Protein AF-E1Y991-F1 (afdb_monomer_lite)

Organism: NCBI:txid201089

Structure (mmCIF, N/CA/C/O backbone):
data_AF-E1Y991-F1
#
_entry.id   AF-E1Y991-F1
#
loop_
_atom_site.group_PDB
_atom_site.id
_atom_site.type_symbol
_atom_site.label_atom_id
_atom_site.label_alt_id
_atom_site.label_comp_id
_atom_site.label_asym_id
_atom_site.label_entity_id
_atom_site.label_seq_id
_atom_site.pdbx_PDB_ins_code
_atom_site.Cartn_x
_atom_site.Cartn_y
_atom_site.Cartn_z
_atom_site.occupancy
_atom_site.B_iso_or_equiv
_atom_site.auth_seq_id
_atom_site.auth_comp_id
_atom_site.auth_asym_id
_atom_site.auth_atom_id
_atom_site.pdbx_PDB_model_num
ATOM 1 N N . MET A 1 1 ? 12.652 8.963 7.895 1.00 61.38 1 MET A N 1
ATOM 2 C CA . MET A 1 1 ? 12.697 8.951 6.417 1.00 61.38 1 MET A CA 1
ATOM 3 C C . MET A 1 1 ? 11.367 8.429 5.904 1.00 61.38 1 MET A C 1
ATOM 5 O O . MET A 1 1 ? 10.919 7.383 6.370 1.00 61.38 1 MET A O 1
ATOM 9 N N . GLY A 1 2 ? 10.701 9.204 5.050 1.00 69.31 2 GLY A N 1
ATOM 10 C CA . GLY A 1 2 ? 9.512 8.757 4.326 1.00 69.31 2 GLY A CA 1
ATOM 11 C C . GLY A 1 2 ? 9.909 8.216 2.962 1.00 69.31 2 GLY A C 1
ATOM 12 O O . GLY A 1 2 ? 10.987 8.538 2.474 1.00 69.31 2 GLY A O 1
ATOM 13 N N . TYR A 1 3 ? 9.050 7.400 2.372 1.00 81.25 3 TYR A N 1
ATOM 14 C CA . TYR A 1 3 ? 9.176 7.007 0.976 1.00 81.25 3 TYR A CA 1
ATOM 15 C C . TYR A 1 3 ? 7.833 7.183 0.292 1.00 81.25 3 TYR A C 1
ATOM 17 O O . TYR A 1 3 ? 6.783 7.186 0.935 1.00 81.25 3 TYR A O 1
ATOM 25 N N . THR A 1 4 ? 7.872 7.355 -1.020 1.00 87.62 4 THR A N 1
ATOM 26 C CA . THR A 1 4 ? 6.675 7.325 -1.849 1.00 87.62 4 THR A CA 1
ATOM 27 C C . THR A 1 4 ? 6.515 5.915 -2.384 1.00 87.62 4 THR A C 1
ATOM 29 O O . THR A 1 4 ? 7.486 5.335 -2.859 1.00 87.62 4 THR A O 1
ATOM 32 N N . PHE A 1 5 ? 5.313 5.358 -2.335 1.00 89.38 5 PHE A N 1
ATOM 33 C CA . PHE A 1 5 ? 5.021 4.148 -3.089 1.00 89.38 5 PHE A CA 1
ATOM 34 C C . PHE A 1 5 ? 3.774 4.329 -3.946 1.00 89.38 5 PHE A C 1
ATOM 36 O O . PHE A 1 5 ? 2.902 5.144 -3.625 1.00 89.38 5 PHE A O 1
ATOM 43 N N . LYS A 1 6 ? 3.723 3.596 -5.058 1.00 94.31 6 LYS A N 1
ATOM 44 C CA . LYS A 1 6 ? 2.619 3.640 -6.020 1.00 94.31 6 LYS A CA 1
ATOM 45 C C . LYS A 1 6 ? 2.139 2.234 -6.353 1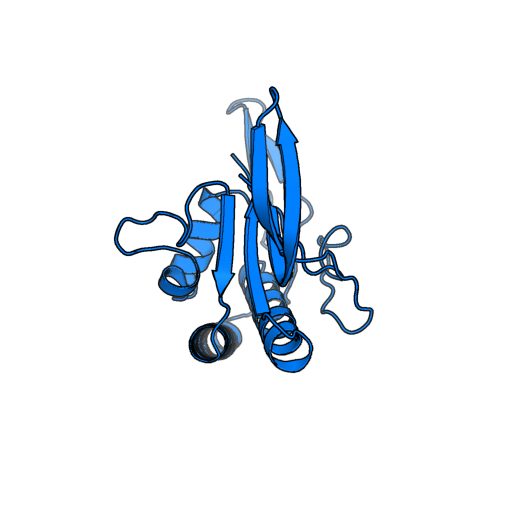.00 94.31 6 LYS A C 1
ATOM 47 O O . LYS A 1 6 ? 2.947 1.311 -6.351 1.00 94.31 6 LYS A O 1
ATOM 52 N N . ILE A 1 7 ? 0.858 2.077 -6.677 1.00 96.25 7 ILE A N 1
ATOM 53 C CA . ILE A 1 7 ? 0.280 0.803 -7.139 1.00 96.25 7 ILE A CA 1
ATOM 54 C C . ILE A 1 7 ? -0.403 1.023 -8.488 1.00 96.25 7 ILE A C 1
ATOM 56 O O . ILE A 1 7 ? -1.285 1.867 -8.604 1.00 96.25 7 ILE A O 1
ATOM 60 N N . GLY A 1 8 ? -0.013 0.301 -9.534 1.00 97.31 8 GLY A N 1
ATOM 61 C CA . GLY A 1 8 ? -0.579 0.544 -10.862 1.00 97.31 8 GLY A CA 1
ATOM 62 C C . GLY A 1 8 ? 0.205 -0.097 -11.994 1.00 97.31 8 GLY A C 1
ATOM 63 O O . GLY A 1 8 ? 0.850 -1.125 -11.804 1.00 97.31 8 GLY A O 1
ATOM 64 N N . ASN A 1 9 ? 0.121 0.507 -13.180 1.00 97.88 9 ASN A N 1
ATOM 65 C CA . ASN A 1 9 ? 0.757 -0.012 -14.384 1.00 97.88 9 ASN A CA 1
ATOM 66 C C . ASN A 1 9 ? 2.227 0.405 -14.422 1.00 97.88 9 ASN A C 1
ATOM 68 O O . ASN A 1 9 ? 2.519 1.598 -14.505 1.00 97.88 9 ASN A O 1
ATOM 72 N N . ALA A 1 10 ? 3.138 -0.563 -14.357 1.00 96.69 10 ALA A N 1
ATOM 73 C CA . ALA A 1 10 ? 4.558 -0.317 -14.541 1.00 96.69 10 ALA A CA 1
ATOM 74 C C . ALA A 1 10 ? 4.902 -0.193 -16.027 1.00 96.69 10 ALA A C 1
ATOM 76 O O . ALA A 1 10 ? 4.588 -1.076 -16.825 1.00 96.69 10 ALA A O 1
ATOM 77 N N . VAL A 1 11 ? 5.614 0.874 -16.381 1.00 95.94 11 VAL A N 1
ATOM 78 C CA . VAL A 1 11 ? 6.095 1.135 -17.740 1.00 95.94 11 VAL A CA 1
ATOM 79 C C . VAL A 1 11 ? 7.610 1.354 -17.747 1.00 95.94 11 VAL A C 1
ATOM 81 O O . VAL A 1 11 ? 8.155 1.912 -16.789 1.00 95.94 11 VAL A O 1
ATOM 84 N N . PRO A 1 12 ? 8.317 0.934 -18.810 1.00 93.75 12 PRO A N 1
ATOM 85 C CA . PRO A 1 12 ? 9.735 1.224 -18.964 1.00 93.75 12 PRO A CA 1
ATOM 86 C C . PRO A 1 12 ? 9.969 2.729 -19.167 1.00 93.75 12 PRO A C 1
ATOM 88 O O . PRO A 1 12 ? 9.307 3.380 -19.978 1.00 93.75 12 PRO A O 1
ATOM 91 N N . LYS A 1 13 ? 10.954 3.275 -18.458 1.00 92.44 13 LYS A N 1
ATOM 92 C CA . LYS A 1 13 ? 11.447 4.648 -18.561 1.00 92.44 13 LYS A CA 1
ATOM 93 C C . LYS A 1 13 ? 12.955 4.624 -18.770 1.00 92.44 13 LYS A C 1
ATOM 95 O O . LYS A 1 13 ? 13.684 3.946 -18.044 1.00 92.44 13 LYS A O 1
ATOM 100 N N . ILE A 1 14 ? 13.402 5.346 -19.790 1.00 91.44 14 ILE A N 1
ATOM 101 C CA . ILE A 1 14 ? 14.818 5.527 -20.098 1.00 91.44 14 ILE A CA 1
ATOM 102 C C . ILE A 1 14 ? 15.266 6.831 -19.455 1.00 91.44 14 ILE A C 1
ATOM 104 O O . ILE A 1 14 ? 14.599 7.856 -19.588 1.00 91.44 14 ILE A O 1
ATOM 108 N N . TYR A 1 15 ? 16.398 6.766 -18.776 1.00 88.88 15 TYR A N 1
ATOM 109 C CA . TYR A 1 15 ? 17.043 7.890 -18.128 1.00 88.88 15 TYR A CA 1
ATOM 110 C C . TYR A 1 15 ? 18.465 8.040 -18.642 1.00 88.88 15 TYR A C 1
ATOM 112 O O . TYR A 1 15 ? 19.125 7.044 -18.947 1.00 88.88 15 TYR A O 1
ATOM 120 N N . GLU A 1 16 ? 18.935 9.280 -18.673 1.00 92.56 16 GLU A N 1
ATOM 121 C CA . GLU A 1 16 ? 20.304 9.638 -19.019 1.00 92.56 16 GLU A CA 1
ATOM 122 C C . GLU A 1 16 ? 20.915 10.421 -17.853 1.00 92.56 16 GLU A C 1
ATOM 124 O O . GLU A 1 16 ? 20.362 11.430 -17.415 1.00 92.56 16 GLU A O 1
ATOM 129 N N . GLU A 1 17 ? 22.040 9.946 -17.319 1.00 90.31 17 GLU A N 1
ATOM 130 C CA . GLU A 1 17 ? 22.786 10.618 -16.251 1.00 90.31 17 GLU A CA 1
ATOM 131 C C . GLU A 1 17 ? 24.285 10.356 -16.426 1.00 90.31 17 GLU A C 1
ATOM 133 O O . GLU A 1 17 ? 24.705 9.209 -16.561 1.00 90.31 17 GLU A O 1
ATOM 138 N N . ASN A 1 18 ? 25.106 11.411 -16.395 1.00 89.44 18 ASN A N 1
ATOM 139 C CA . ASN A 1 18 ? 26.571 11.327 -16.516 1.00 89.44 18 ASN A CA 1
ATOM 140 C C . ASN A 1 18 ? 27.056 10.521 -17.742 1.00 89.44 18 ASN A C 1
ATOM 142 O O . ASN A 1 18 ? 27.953 9.694 -17.609 1.00 89.44 18 ASN A O 1
ATOM 146 N N . ASP A 1 19 ? 26.442 10.728 -18.912 1.00 91.81 19 ASP A N 1
ATOM 147 C CA . ASP A 1 19 ? 26.697 9.978 -20.158 1.00 91.81 19 ASP A CA 1
ATOM 148 C C . ASP A 1 19 ? 26.351 8.473 -20.105 1.00 91.81 19 ASP A C 1
ATOM 150 O O . ASP A 1 19 ? 26.658 7.721 -21.033 1.00 91.81 19 ASP A O 1
ATOM 154 N N . TYR A 1 20 ? 25.662 8.019 -19.053 1.00 87.88 20 TYR A N 1
ATOM 155 C CA . TYR A 1 20 ? 25.104 6.672 -18.958 1.00 87.88 20 TYR A CA 1
ATOM 156 C C . TYR A 1 20 ? 23.604 6.684 -19.227 1.00 87.88 20 TYR A C 1
ATOM 158 O O . TYR A 1 20 ? 22.863 7.502 -18.683 1.00 87.88 20 TYR A O 1
ATOM 166 N N . MET A 1 21 ? 23.146 5.707 -20.009 1.00 91.31 21 MET A N 1
ATOM 167 C CA . MET A 1 21 ? 21.729 5.411 -20.178 1.00 91.31 21 MET A CA 1
ATOM 168 C C . MET A 1 21 ? 21.335 4.255 -19.257 1.00 91.31 21 MET A C 1
ATOM 170 O O . MET A 1 21 ? 21.987 3.208 -19.255 1.00 91.31 21 MET A O 1
ATOM 174 N N . PHE A 1 22 ? 20.244 4.409 -18.511 1.00 88.44 22 PHE A N 1
ATOM 175 C CA . PHE A 1 22 ? 19.679 3.335 -17.698 1.00 88.44 22 PHE A CA 1
ATOM 176 C C . PHE A 1 22 ? 18.172 3.202 -17.897 1.00 88.44 22 PHE A C 1
ATOM 178 O O . PHE A 1 22 ? 17.440 4.179 -18.037 1.00 88.44 22 PHE A O 1
ATOM 185 N N . LEU A 1 23 ? 17.713 1.953 -17.899 1.00 88.62 23 LEU A N 1
ATOM 186 C CA . LEU A 1 23 ? 16.305 1.593 -17.975 1.00 88.62 23 LEU A CA 1
ATOM 187 C C . LEU A 1 23 ? 15.772 1.330 -16.564 1.00 88.62 23 LEU A C 1
ATOM 189 O O . LEU A 1 23 ? 16.373 0.566 -15.805 1.00 88.62 23 LEU A O 1
ATOM 193 N N . ARG A 1 24 ? 14.628 1.922 -16.222 1.00 89.00 24 ARG A N 1
ATOM 194 C CA . ARG A 1 24 ? 13.873 1.623 -14.996 1.00 89.00 24 ARG A CA 1
ATOM 195 C C . ARG A 1 24 ? 12.415 1.364 -15.328 1.00 89.00 24 ARG A C 1
ATOM 197 O O . ARG A 1 24 ? 11.927 1.801 -16.362 1.00 89.00 24 ARG A O 1
ATOM 204 N N . PHE A 1 25 ? 11.727 0.655 -14.446 1.00 90.75 25 PHE A N 1
ATOM 205 C CA . PHE A 1 25 ? 10.273 0.564 -14.485 1.00 90.75 25 PHE A CA 1
ATOM 206 C C . PHE A 1 25 ? 9.694 1.506 -13.445 1.00 90.75 25 PHE A C 1
ATOM 208 O O . PHE A 1 25 ? 10.168 1.518 -12.307 1.00 90.75 25 PHE A O 1
ATOM 215 N N . GLU A 1 26 ? 8.659 2.238 -13.834 1.00 93.56 26 GLU A N 1
ATOM 216 C CA . GLU A 1 26 ? 7.921 3.135 -12.950 1.00 93.56 26 GLU A CA 1
ATOM 217 C C . GLU A 1 26 ? 6.433 2.898 -13.084 1.00 93.56 26 GLU A C 1
ATOM 219 O O . GLU A 1 26 ? 5.935 2.660 -14.184 1.00 93.56 26 GLU A O 1
ATOM 224 N N . VAL A 1 27 ? 5.722 3.001 -11.968 1.00 96.00 27 VAL A N 1
ATOM 225 C CA . VAL A 1 27 ? 4.270 2.965 -11.958 1.00 96.00 27 VAL A CA 1
ATOM 226 C C . VAL A 1 27 ? 3.743 4.347 -12.328 1.00 96.00 27 VAL A C 1
ATOM 228 O O . VAL A 1 27 ? 4.112 5.371 -11.736 1.00 96.00 27 VAL A O 1
ATOM 231 N N . GLU A 1 28 ? 2.859 4.376 -13.319 1.00 95.81 28 GLU A N 1
ATOM 232 C CA . GLU A 1 28 ? 2.222 5.611 -13.759 1.00 95.81 28 GLU A CA 1
ATOM 233 C C . GLU A 1 28 ? 1.310 6.176 -12.655 1.00 95.81 28 GLU A C 1
ATOM 235 O O . GLU A 1 28 ? 0.585 5.420 -11.995 1.00 95.81 28 GLU A O 1
ATOM 240 N N . PRO A 1 29 ? 1.342 7.498 -12.410 1.00 94.62 29 PRO A N 1
ATOM 241 C CA . PRO A 1 29 ? 0.433 8.131 -11.470 1.00 94.62 29 PRO A CA 1
ATOM 242 C C . PRO A 1 29 ? -0.993 8.101 -12.029 1.00 94.62 29 PRO A C 1
ATOM 244 O O . PRO A 1 29 ? -1.233 8.486 -13.173 1.00 94.62 29 PRO A O 1
ATOM 247 N N . VAL A 1 30 ? -1.945 7.672 -11.207 1.00 95.94 30 VAL A N 1
ATOM 248 C CA . VAL A 1 30 ? -3.360 7.563 -11.574 1.00 95.94 30 VAL A CA 1
ATOM 249 C C . VAL A 1 30 ? -4.213 8.244 -10.514 1.00 95.94 30 VAL A C 1
ATOM 251 O O . VAL A 1 30 ? -3.967 8.113 -9.312 1.00 95.94 30 VAL A O 1
ATOM 254 N N . VAL A 1 31 ? -5.238 8.955 -10.978 1.00 94.56 31 VAL A N 1
ATOM 255 C CA . VAL A 1 31 ? -6.314 9.511 -10.157 1.00 94.56 31 VAL A CA 1
ATOM 256 C C . VAL A 1 31 ? -7.617 8.848 -10.587 1.00 94.56 31 VAL A C 1
ATOM 258 O O . VAL A 1 31 ? -7.865 8.701 -11.782 1.00 94.56 31 VAL A O 1
ATOM 261 N N . SER A 1 32 ? -8.443 8.439 -9.629 1.00 93.88 32 SER A N 1
ATOM 262 C CA . SER A 1 32 ? -9.762 7.868 -9.906 1.00 93.88 32 SER A CA 1
ATOM 263 C C . SER A 1 32 ? -10.805 8.466 -8.973 1.00 93.88 32 SER A C 1
ATOM 265 O O . SER A 1 32 ? -10.605 8.510 -7.762 1.00 93.88 32 SER A O 1
ATOM 267 N N . GLU A 1 33 ? -11.935 8.905 -9.526 1.00 93.06 33 GLU A N 1
ATOM 268 C CA . GLU A 1 33 ? -13.067 9.403 -8.735 1.00 93.06 33 GLU A CA 1
ATOM 269 C C . GLU A 1 33 ? -13.729 8.290 -7.910 1.00 93.06 33 GLU A C 1
ATOM 271 O O . GLU A 1 33 ? -14.243 8.558 -6.823 1.00 93.06 33 GLU A O 1
ATOM 276 N N . ASP A 1 34 ? -13.620 7.040 -8.364 1.00 93.56 34 ASP A N 1
ATOM 277 C CA . ASP A 1 34 ? -14.153 5.851 -7.691 1.00 93.56 34 ASP A CA 1
ATOM 278 C C . ASP A 1 34 ? -13.239 5.334 -6.566 1.00 93.56 34 ASP A C 1
ATOM 280 O O . ASP A 1 34 ? -13.645 4.465 -5.790 1.00 93.56 34 ASP A O 1
ATOM 284 N N . ALA A 1 35 ? -12.008 5.851 -6.462 1.00 93.38 35 ALA A N 1
ATOM 285 C CA . ALA A 1 35 ? -11.085 5.478 -5.395 1.00 93.38 35 ALA A CA 1
ATOM 286 C C . ALA A 1 35 ? -11.626 5.911 -4.021 1.00 93.38 35 ALA A C 1
ATOM 288 O O . ALA A 1 35 ? -12.300 6.943 -3.912 1.00 93.38 35 ALA A O 1
ATOM 289 N N . PRO A 1 36 ? -11.336 5.167 -2.942 1.00 91.06 36 PRO A N 1
ATOM 290 C CA . PRO A 1 36 ? -11.780 5.543 -1.609 1.00 91.06 36 PRO A CA 1
ATOM 291 C C . PRO A 1 36 ? -11.182 6.895 -1.200 1.00 91.06 36 PRO A C 1
ATOM 293 O O . PRO A 1 36 ? -10.025 7.196 -1.480 1.00 91.06 36 PRO A O 1
ATOM 296 N N . ALA A 1 37 ? -11.982 7.721 -0.533 1.00 89.56 37 ALA A N 1
ATOM 297 C CA . ALA A 1 37 ? -11.532 8.968 0.069 1.00 89.56 37 ALA A CA 1
ATOM 298 C C . ALA A 1 37 ? -11.847 8.933 1.556 1.00 89.56 37 ALA A C 1
ATOM 300 O O . ALA A 1 37 ? -12.933 8.506 1.952 1.00 89.56 37 ALA A O 1
ATOM 301 N N . PHE A 1 38 ? -10.899 9.394 2.359 1.00 90.62 38 PHE A N 1
ATOM 302 C CA . PHE A 1 38 ? -11.034 9.432 3.803 1.00 90.62 38 PHE A CA 1
ATOM 303 C C . PHE A 1 38 ? -10.815 10.850 4.299 1.00 90.62 38 PHE A C 1
ATOM 305 O O . PHE A 1 38 ? -10.172 11.663 3.635 1.00 90.62 38 PHE A O 1
ATOM 312 N N . LYS A 1 39 ? -11.360 11.139 5.475 1.00 89.31 39 LYS A N 1
ATOM 313 C CA . LYS A 1 39 ? -11.078 12.393 6.164 1.00 89.31 39 LYS A CA 1
ATOM 314 C C . LYS A 1 39 ? -9.619 12.416 6.632 1.00 89.31 39 LYS A C 1
ATOM 316 O O . LYS A 1 39 ? -9.126 11.371 7.061 1.00 89.31 39 LYS A O 1
ATOM 321 N N . GLY A 1 40 ? -8.960 13.568 6.508 1.00 83.62 40 GLY A N 1
ATOM 322 C CA . GLY A 1 40 ? -7.535 13.736 6.812 1.00 83.62 40 GLY A CA 1
ATOM 323 C C . GLY A 1 40 ? -6.608 13.135 5.747 1.00 83.62 40 GLY A C 1
ATOM 324 O O . GLY A 1 40 ? -5.433 12.872 5.999 1.00 83.62 40 GLY A O 1
ATOM 325 N N . ASP A 1 41 ? -7.140 12.858 4.551 1.00 83.12 41 ASP A N 1
ATOM 326 C CA . ASP A 1 41 ? -6.425 12.229 3.433 1.00 83.12 41 ASP A CA 1
ATOM 327 C C . ASP A 1 41 ? -6.653 12.931 2.086 1.00 83.12 41 ASP A C 1
ATOM 329 O O . ASP A 1 41 ? -6.584 12.337 1.001 1.00 83.12 41 ASP A O 1
ATOM 333 N N . GLU A 1 42 ? -6.947 14.224 2.129 1.00 69.81 42 GLU A N 1
ATOM 334 C CA . GLU A 1 42 ? -7.362 15.004 0.965 1.00 69.81 42 GLU A CA 1
ATOM 335 C C . GLU A 1 42 ? -6.258 15.071 -0.108 1.00 69.81 42 GLU A C 1
ATOM 337 O O . GLU A 1 42 ? -6.547 15.248 -1.291 1.00 69.81 42 GLU A O 1
ATOM 342 N N . ALA A 1 43 ? -4.994 14.867 0.279 1.00 64.88 43 ALA A N 1
ATOM 343 C CA . ALA A 1 43 ? -3.843 14.916 -0.619 1.00 64.88 43 ALA A CA 1
ATOM 344 C C . ALA A 1 43 ? -3.551 13.600 -1.366 1.00 64.88 43 ALA A C 1
ATOM 346 O O . ALA A 1 43 ? -2.898 13.644 -2.412 1.00 64.88 43 ALA A O 1
ATOM 347 N N . THR A 1 44 ? -3.967 12.434 -0.849 1.00 71.81 44 THR A N 1
ATOM 348 C CA . THR A 1 44 ? -3.582 11.134 -1.442 1.00 71.81 44 THR A CA 1
ATOM 349 C C . THR A 1 44 ? -4.709 10.123 -1.626 1.00 71.81 44 THR A C 1
ATOM 351 O O . THR A 1 44 ? -4.518 9.174 -2.391 1.00 71.81 44 THR A O 1
ATOM 354 N N . GLY A 1 45 ? -5.891 10.331 -1.036 1.00 72.88 45 GLY A N 1
ATOM 355 C CA . GLY A 1 45 ? -6.977 9.343 -1.046 1.00 72.88 45 GLY A CA 1
ATOM 356 C C . GLY A 1 45 ? -7.401 8.891 -2.449 1.00 72.88 45 GLY A C 1
ATOM 357 O O . GLY A 1 45 ? -7.431 7.696 -2.735 1.00 72.88 45 GLY A O 1
ATOM 358 N N . LYS A 1 46 ? -7.614 9.840 -3.371 1.00 89.94 46 LYS A N 1
ATOM 359 C CA . LYS A 1 46 ? -8.050 9.563 -4.757 1.00 89.94 46 LYS A CA 1
ATOM 360 C C . LYS A 1 46 ? -6.929 9.152 -5.717 1.00 89.94 46 LYS A C 1
ATOM 362 O O . LYS A 1 46 ? -7.176 8.974 -6.910 1.00 89.94 46 LYS A O 1
ATOM 367 N N . THR A 1 47 ? -5.698 9.036 -5.225 1.00 93.88 47 THR A N 1
ATOM 368 C CA . THR A 1 47 ? -4.518 8.744 -6.047 1.00 93.88 47 THR A CA 1
ATOM 369 C C . THR A 1 47 ? -3.959 7.371 -5.732 1.00 93.88 47 THR A C 1
ATOM 371 O O . THR A 1 47 ? -4.096 6.886 -4.608 1.00 93.88 47 THR A O 1
ATOM 374 N N . ASN A 1 48 ? -3.253 6.782 -6.692 1.00 95.75 48 ASN A N 1
ATOM 375 C CA . ASN A 1 48 ? -2.536 5.524 -6.504 1.00 95.75 48 ASN A CA 1
ATOM 376 C C . ASN A 1 48 ? -1.194 5.670 -5.774 1.00 95.75 48 ASN A C 1
ATOM 378 O O . ASN A 1 48 ? -0.367 4.763 -5.833 1.00 95.75 48 ASN A O 1
ATOM 382 N N . ILE A 1 49 ? -0.975 6.804 -5.105 1.00 93.94 49 ILE A N 1
ATOM 383 C CA . ILE A 1 49 ? 0.291 7.206 -4.500 1.00 93.94 49 ILE A CA 1
ATOM 384 C C . ILE A 1 49 ? 0.110 7.384 -2.996 1.00 93.94 49 ILE A C 1
ATOM 386 O O . ILE A 1 49 ? -0.835 8.026 -2.543 1.00 93.94 49 ILE A O 1
ATOM 390 N N . ARG A 1 50 ? 1.076 6.903 -2.212 1.00 90.62 50 ARG A N 1
ATOM 391 C CA . ARG A 1 50 ? 1.158 7.140 -0.766 1.00 90.62 50 ARG A CA 1
ATOM 392 C C . ARG A 1 50 ? 2.559 7.541 -0.349 1.00 90.62 50 ARG A C 1
ATOM 394 O O . ARG A 1 50 ? 3.532 7.153 -0.985 1.00 90.62 50 ARG A O 1
ATOM 401 N N . ARG A 1 51 ? 2.648 8.318 0.735 1.00 88.69 51 ARG A N 1
ATOM 402 C CA . ARG A 1 51 ? 3.913 8.829 1.289 1.00 88.69 51 ARG A CA 1
ATOM 403 C C . ARG A 1 51 ? 4.049 8.563 2.793 1.00 88.69 51 ARG A C 1
ATOM 405 O O . ARG A 1 51 ? 4.125 9.515 3.569 1.00 88.69 51 ARG A O 1
ATOM 412 N N . PRO A 1 52 ? 4.002 7.299 3.247 1.00 86.69 52 PRO A N 1
ATOM 413 C CA . PRO A 1 52 ? 4.138 7.002 4.664 1.00 86.69 52 PRO A CA 1
ATOM 414 C C . PRO A 1 52 ? 5.586 7.187 5.147 1.00 86.69 52 PRO A C 1
ATOM 416 O O . PRO A 1 52 ? 6.548 7.152 4.373 1.00 86.69 52 PRO A O 1
ATOM 419 N N . SER A 1 53 ? 5.756 7.319 6.465 1.00 85.81 53 SER A N 1
ATOM 420 C CA . SER A 1 53 ? 7.060 7.073 7.081 1.00 85.81 53 SER A CA 1
ATOM 421 C C . SER A 1 53 ? 7.377 5.573 7.027 1.00 85.81 53 SER A C 1
ATOM 423 O O . SER A 1 53 ? 6.468 4.742 7.097 1.00 85.81 53 SER A O 1
ATOM 425 N N . TYR A 1 54 ? 8.662 5.213 6.927 1.00 83.50 54 TYR A N 1
ATOM 426 C CA . TYR A 1 54 ? 9.054 3.800 6.879 1.00 83.50 54 TYR A CA 1
ATOM 427 C C . TYR A 1 54 ? 8.576 3.017 8.102 1.00 83.50 54 TYR A C 1
ATOM 429 O O . TYR A 1 54 ? 8.010 1.938 7.960 1.00 83.50 54 TYR A O 1
ATOM 437 N N . ILE A 1 55 ? 8.761 3.599 9.288 1.00 86.12 55 ILE A N 1
ATOM 438 C CA . ILE A 1 55 ? 8.379 2.993 10.566 1.00 86.12 55 ILE A CA 1
ATOM 439 C C . ILE A 1 55 ? 6.859 2.808 10.628 1.00 86.12 55 ILE A C 1
ATOM 441 O O . ILE A 1 55 ? 6.400 1.706 10.903 1.00 86.12 55 ILE A O 1
ATOM 445 N N . ASN A 1 56 ? 6.075 3.837 10.282 1.00 87.38 56 ASN A N 1
ATOM 446 C CA . ASN A 1 56 ? 4.613 3.751 10.352 1.00 87.38 56 ASN A CA 1
ATOM 447 C C . ASN A 1 56 ? 4.058 2.728 9.358 1.00 87.38 56 ASN A C 1
ATOM 449 O O . ASN A 1 56 ? 3.056 2.084 9.651 1.00 87.38 56 ASN A O 1
ATOM 453 N N . TRP A 1 57 ? 4.679 2.586 8.182 1.00 90.81 57 TRP A N 1
ATOM 454 C CA . TRP A 1 57 ? 4.262 1.572 7.215 1.00 90.81 57 TRP A CA 1
ATOM 455 C C . TRP A 1 57 ? 4.644 0.162 7.657 1.00 90.81 57 TRP A C 1
ATOM 457 O O . TRP A 1 57 ? 3.852 -0.762 7.499 1.00 90.81 57 TRP A O 1
ATOM 467 N N . HIS A 1 58 ? 5.842 -0.003 8.217 1.00 91.00 58 HIS A N 1
ATOM 468 C CA . HIS A 1 58 ? 6.311 -1.286 8.724 1.00 91.00 58 HIS A CA 1
ATOM 469 C C . HIS A 1 58 ? 5.433 -1.791 9.877 1.00 91.00 58 HIS A C 1
ATOM 471 O O . HIS A 1 58 ? 4.952 -2.922 9.815 1.00 91.00 58 HIS A O 1
ATOM 477 N N . GLU A 1 59 ? 5.160 -0.952 10.884 1.00 91.94 59 GLU A N 1
ATOM 478 C CA . GLU A 1 59 ? 4.279 -1.325 12.000 1.00 91.94 59 GLU A CA 1
ATOM 479 C C . GLU A 1 59 ? 2.858 -1.616 11.519 1.00 91.94 59 GLU A C 1
ATOM 481 O O . GLU A 1 59 ? 2.324 -2.672 11.839 1.00 91.94 59 GLU A O 1
ATOM 486 N N . PHE A 1 60 ? 2.301 -0.785 10.632 1.00 94.31 60 PHE A N 1
ATOM 487 C CA . PHE A 1 60 ? 1.010 -1.068 9.999 1.00 94.31 60 PHE A CA 1
ATOM 488 C C . PHE A 1 60 ? 0.978 -2.449 9.327 1.00 94.31 60 PHE A C 1
ATOM 490 O O . PHE A 1 60 ? 0.048 -3.226 9.542 1.00 94.31 60 PHE A O 1
ATOM 497 N N . CYS A 1 61 ? 1.989 -2.786 8.520 1.00 95.00 61 CYS A N 1
ATOM 498 C CA . CYS A 1 61 ? 2.015 -4.074 7.827 1.00 95.00 61 CYS A CA 1
ATOM 499 C C . CYS A 1 61 ? 2.161 -5.250 8.803 1.00 95.00 61 CYS A C 1
ATOM 501 O O . CYS A 1 61 ? 1.626 -6.330 8.555 1.00 95.00 61 CYS A O 1
ATOM 503 N N . LYS A 1 62 ? 2.884 -5.054 9.908 1.00 95.00 62 LYS A N 1
ATOM 504 C CA . LYS A 1 62 ? 3.053 -6.056 10.962 1.00 95.00 62 LYS A CA 1
ATOM 505 C C . LYS A 1 62 ? 1.756 -6.277 11.742 1.00 95.00 62 LYS A C 1
ATOM 507 O O . LYS A 1 62 ? 1.366 -7.425 11.929 1.00 95.00 62 LYS A O 1
ATOM 512 N N . GLU A 1 63 ? 1.088 -5.205 12.157 1.00 95.75 63 GLU A N 1
ATOM 513 C CA . GLU A 1 63 ? -0.163 -5.245 12.925 1.00 95.75 63 GLU A CA 1
ATOM 514 C C . GLU A 1 63 ? -1.308 -5.863 12.119 1.00 95.75 63 GLU A C 1
ATOM 516 O O . GLU A 1 63 ? -2.070 -6.673 12.641 1.00 95.75 63 GLU A O 1
ATOM 521 N N . THR A 1 64 ? -1.377 -5.557 10.824 1.00 96.38 64 THR A N 1
ATOM 522 C CA . THR A 1 64 ? -2.409 -6.086 9.919 1.00 96.38 64 THR A CA 1
ATOM 523 C C . THR A 1 64 ? -2.054 -7.439 9.291 1.00 96.38 64 THR A C 1
ATOM 525 O O . THR A 1 64 ? -2.872 -8.021 8.582 1.00 96.38 64 THR A O 1
ATOM 528 N N . GLY A 1 65 ? -0.853 -7.972 9.545 1.00 95.88 65 GLY A N 1
ATOM 529 C CA . GLY A 1 65 ? -0.433 -9.294 9.067 1.00 95.88 65 GLY A CA 1
ATOM 530 C C . GLY A 1 65 ? -0.061 -9.372 7.580 1.00 95.88 65 GLY A C 1
ATOM 531 O O . GLY A 1 65 ? 0.007 -10.469 7.032 1.00 95.88 65 GLY A O 1
ATOM 532 N N . ILE A 1 66 ? 0.210 -8.239 6.925 1.00 96.44 66 ILE A N 1
ATOM 533 C CA . ILE A 1 66 ? 0.576 -8.151 5.495 1.00 96.44 66 ILE A CA 1
ATOM 534 C C . ILE A 1 66 ? 2.057 -7.813 5.275 1.00 96.44 66 ILE A C 1
ATOM 536 O O . ILE A 1 66 ? 2.447 -7.359 4.199 1.00 96.44 66 ILE A O 1
ATOM 540 N N . LEU A 1 67 ? 2.900 -8.004 6.294 1.00 94.56 67 LEU A N 1
ATOM 541 C CA . LEU A 1 67 ? 4.324 -7.659 6.251 1.00 94.56 67 LEU A CA 1
ATOM 542 C C . LEU A 1 67 ? 5.036 -8.256 5.032 1.00 94.56 67 LEU A C 1
ATOM 544 O O . LEU A 1 67 ? 5.773 -7.551 4.350 1.00 94.56 67 LEU A O 1
ATOM 548 N N . ASP A 1 68 ? 4.742 -9.507 4.693 1.00 92.25 68 ASP A N 1
ATOM 549 C CA . ASP A 1 68 ? 5.362 -10.221 3.574 1.00 92.25 68 ASP A CA 1
ATOM 550 C C . ASP A 1 68 ? 4.879 -9.773 2.179 1.00 92.25 68 ASP A C 1
ATOM 552 O O . ASP A 1 68 ? 5.451 -10.163 1.157 1.00 92.25 68 ASP A O 1
ATOM 556 N N . VAL A 1 69 ? 3.847 -8.925 2.111 1.00 92.69 69 VAL A N 1
ATOM 557 C CA . VAL A 1 69 ? 3.433 -8.270 0.865 1.00 92.69 69 VAL A CA 1
ATOM 558 C C . VAL A 1 69 ? 4.456 -7.207 0.470 1.00 92.69 69 VAL A C 1
ATOM 560 O O . VAL A 1 69 ? 4.792 -7.111 -0.711 1.00 92.69 69 VAL A O 1
ATOM 563 N N . PHE A 1 70 ? 4.993 -6.464 1.442 1.00 91.44 70 PHE A N 1
ATOM 564 C CA . PHE A 1 70 ? 5.859 -5.300 1.211 1.00 91.44 70 PHE A CA 1
ATOM 565 C C . PHE A 1 70 ? 7.326 -5.544 1.569 1.00 91.44 70 PHE A C 1
ATOM 567 O O . PHE A 1 70 ? 8.205 -4.948 0.943 1.00 91.44 70 PHE A O 1
ATOM 574 N N . PHE A 1 71 ? 7.596 -6.420 2.534 1.00 90.56 71 PHE A N 1
ATOM 575 C CA . PHE A 1 71 ? 8.923 -6.650 3.093 1.00 90.56 71 PHE A CA 1
ATOM 576 C C . PHE A 1 71 ? 9.409 -8.086 2.855 1.00 90.56 71 PHE A C 1
ATOM 578 O O . PHE A 1 71 ? 8.616 -9.017 2.718 1.00 90.56 71 PHE A O 1
ATOM 585 N N . ASP A 1 72 ? 10.725 -8.247 2.744 1.00 86.94 72 ASP A N 1
ATOM 586 C CA . ASP A 1 72 ? 11.408 -9.536 2.688 1.00 86.94 72 ASP A CA 1
ATOM 587 C C . ASP A 1 72 ? 11.623 -10.128 4.096 1.00 86.94 72 ASP A C 1
ATOM 589 O O . ASP A 1 72 ? 11.291 -9.525 5.118 1.00 86.94 72 ASP A O 1
ATOM 593 N N . ASP A 1 73 ? 12.197 -11.329 4.154 1.00 84.06 73 ASP A N 1
ATOM 594 C CA . ASP A 1 73 ? 12.512 -12.050 5.394 1.00 84.06 73 ASP A CA 1
ATOM 595 C C . ASP A 1 73 ? 13.557 -11.343 6.276 1.00 84.06 73 ASP A C 1
ATOM 597 O O . ASP A 1 73 ? 13.708 -11.669 7.454 1.00 84.06 73 ASP A O 1
ATOM 601 N N . ARG A 1 74 ? 14.264 -10.356 5.722 1.00 81.38 74 ARG A N 1
ATOM 602 C CA . ARG A 1 74 ? 15.248 -9.514 6.410 1.00 81.38 74 ARG A CA 1
ATOM 603 C C . ARG A 1 74 ? 14.660 -8.168 6.841 1.00 81.38 74 ARG A C 1
ATOM 605 O O . ARG A 1 74 ? 15.390 -7.357 7.407 1.00 81.38 74 ARG A O 1
ATOM 612 N N . GLY A 1 75 ? 13.372 -7.927 6.587 1.00 77.38 75 GLY A N 1
ATOM 613 C CA . GLY A 1 75 ? 12.677 -6.688 6.930 1.00 77.38 75 GLY A CA 1
ATOM 614 C C . GLY A 1 75 ? 12.977 -5.514 5.995 1.00 77.38 75 GLY A C 1
ATOM 615 O O . GLY A 1 75 ? 12.677 -4.375 6.354 1.00 77.38 75 GLY A O 1
ATOM 616 N N . ASN A 1 76 ? 13.558 -5.754 4.816 1.00 82.06 76 ASN A N 1
ATOM 617 C CA . ASN A 1 76 ? 13.734 -4.734 3.779 1.00 82.06 76 ASN A CA 1
ATOM 618 C C . ASN A 1 76 ? 12.527 -4.718 2.846 1.00 82.06 76 ASN A C 1
ATOM 620 O O . ASN A 1 76 ? 11.891 -5.744 2.641 1.00 82.06 76 ASN A O 1
ATOM 624 N N . LEU A 1 77 ? 12.244 -3.584 2.203 1.00 84.62 77 LEU A N 1
ATOM 625 C CA . LEU A 1 77 ? 11.273 -3.557 1.105 1.00 84.62 77 LEU A CA 1
ATOM 626 C C . LEU A 1 77 ? 11.685 -4.556 0.013 1.00 84.62 77 LEU A C 1
ATOM 628 O O . LEU A 1 77 ? 12.857 -4.589 -0.370 1.00 84.62 77 LEU A O 1
ATOM 632 N N . ARG A 1 78 ? 10.724 -5.317 -0.531 1.00 78.81 78 ARG A N 1
ATOM 633 C CA . ARG A 1 78 ? 10.947 -6.434 -1.480 1.00 78.81 78 ARG A CA 1
ATOM 634 C C . ARG A 1 78 ? 11.725 -6.084 -2.764 1.00 78.81 78 ARG A C 1
ATOM 636 O O . ARG A 1 78 ? 12.035 -6.992 -3.529 1.00 78.81 78 ARG A O 1
ATOM 643 N N . PHE A 1 79 ? 12.059 -4.814 -3.014 1.00 69.31 79 PHE A N 1
ATOM 644 C CA . PHE A 1 79 ? 12.917 -4.394 -4.133 1.00 69.31 79 PHE A CA 1
ATOM 645 C C . PHE A 1 79 ? 13.973 -3.327 -3.790 1.00 69.31 79 PHE A C 1
ATOM 647 O O . PHE A 1 79 ? 14.534 -2.692 -4.683 1.00 69.31 79 PHE A O 1
ATOM 654 N N . GLY A 1 80 ? 14.282 -3.120 -2.509 1.00 62.62 80 GLY A N 1
ATOM 655 C CA . GLY A 1 80 ? 15.258 -2.106 -2.104 1.00 62.62 80 GLY A CA 1
ATOM 656 C C . GLY A 1 80 ? 14.825 -0.670 -2.444 1.00 62.62 80 GLY A C 1
ATOM 657 O O . GLY A 1 80 ? 13.640 -0.349 -2.439 1.00 62.62 80 GLY A O 1
ATOM 658 N N . LYS A 1 81 ? 15.803 0.219 -2.677 1.00 59.78 81 LYS A N 1
ATOM 659 C CA . LYS A 1 81 ? 15.612 1.684 -2.712 1.00 59.78 81 LYS A CA 1
ATOM 660 C C . LYS A 1 81 ? 14.851 2.207 -3.946 1.00 59.78 81 LYS A C 1
ATOM 662 O O . LYS A 1 81 ? 14.205 3.246 -3.846 1.00 59.78 81 LYS A O 1
ATOM 667 N N . TYR A 1 82 ? 14.935 1.511 -5.084 1.00 66.75 82 TYR A N 1
ATOM 668 C CA . TYR A 1 82 ? 14.346 1.938 -6.359 1.00 66.75 82 TYR A CA 1
ATOM 669 C C . TYR A 1 82 ? 13.866 0.733 -7.163 1.00 66.75 82 TYR A C 1
ATOM 671 O O . TYR A 1 82 ? 14.684 -0.058 -7.639 1.00 66.75 82 TYR A O 1
ATOM 679 N N . GLY A 1 83 ? 12.557 0.614 -7.369 1.00 78.50 83 GLY A N 1
ATOM 680 C CA . GLY A 1 83 ? 12.040 -0.322 -8.360 1.00 78.50 83 GLY A CA 1
ATOM 681 C C . GLY A 1 83 ? 10.593 -0.735 -8.168 1.00 78.50 83 GLY A C 1
ATOM 682 O O . GLY A 1 83 ? 9.912 -0.318 -7.231 1.00 78.50 83 GLY A O 1
ATOM 683 N N . CYS A 1 84 ? 10.158 -1.576 -9.103 1.00 89.75 84 CYS A N 1
ATOM 684 C CA . CYS A 1 84 ? 8.820 -2.135 -9.173 1.00 89.75 84 CYS A CA 1
ATOM 685 C C . CYS A 1 84 ? 8.834 -3.612 -8.765 1.00 89.75 84 CYS A C 1
ATOM 687 O O . CYS A 1 84 ? 9.592 -4.411 -9.316 1.00 89.75 84 CYS A O 1
ATOM 689 N N . VAL A 1 85 ? 7.943 -3.992 -7.853 1.00 90.88 85 VAL A N 1
ATOM 690 C CA . VAL A 1 85 ? 7.606 -5.388 -7.559 1.00 90.88 85 VAL A CA 1
ATOM 691 C C . VAL A 1 85 ? 6.341 -5.737 -8.317 1.00 90.88 85 VAL A C 1
ATOM 693 O O . VAL A 1 85 ? 5.344 -5.029 -8.215 1.00 90.88 85 VAL A O 1
ATOM 696 N N . MET A 1 86 ? 6.359 -6.845 -9.054 1.00 92.88 86 MET A N 1
ATOM 697 C CA . MET A 1 86 ? 5.155 -7.358 -9.703 1.00 92.88 86 MET A CA 1
ATOM 698 C C . MET A 1 86 ? 4.073 -7.643 -8.659 1.00 92.88 86 MET A C 1
ATOM 700 O O . MET A 1 86 ? 4.284 -8.447 -7.748 1.00 92.88 86 MET A O 1
ATOM 704 N N . LEU A 1 87 ? 2.911 -7.020 -8.833 1.00 95.50 87 LEU A N 1
ATOM 705 C CA . LEU A 1 87 ? 1.751 -7.225 -7.985 1.00 95.50 87 LEU A CA 1
ATOM 706 C C . LEU A 1 87 ? 1.069 -8.539 -8.373 1.00 95.50 87 LEU A C 1
ATOM 708 O O . LEU A 1 87 ? 0.655 -8.723 -9.520 1.00 95.50 87 LEU A O 1
ATOM 712 N N . ARG A 1 88 ? 0.928 -9.461 -7.420 1.00 95.00 88 ARG A N 1
ATOM 713 C CA . ARG A 1 88 ? 0.293 -10.763 -7.655 1.00 95.00 88 ARG A CA 1
ATOM 714 C C . ARG A 1 88 ? -1.114 -10.798 -7.078 1.00 95.00 88 ARG A C 1
ATOM 716 O O . ARG A 1 88 ? -1.416 -10.169 -6.069 1.00 95.00 88 ARG A O 1
ATOM 723 N N . LYS A 1 89 ? -1.958 -11.664 -7.647 1.00 97.06 89 LYS A N 1
ATOM 724 C CA . LYS A 1 89 ? -3.280 -11.979 -7.075 1.00 97.06 89 LYS A CA 1
ATOM 725 C C . LYS A 1 89 ? -3.184 -12.467 -5.625 1.00 97.06 89 LYS A C 1
ATOM 727 O O . LYS A 1 89 ? -4.040 -12.131 -4.821 1.00 97.06 89 LYS A O 1
ATOM 732 N N . SER A 1 90 ? -2.133 -13.216 -5.285 1.00 96.81 90 SER A N 1
ATOM 733 C CA . SER A 1 90 ? -1.881 -13.663 -3.910 1.00 96.81 90 SER A CA 1
ATOM 734 C C . SER A 1 90 ? -1.653 -12.504 -2.940 1.00 96.81 90 SER A C 1
ATOM 736 O O . SER A 1 90 ? -2.058 -12.602 -1.790 1.00 96.81 90 SER A O 1
ATOM 738 N N . ASP A 1 91 ? -1.025 -11.416 -3.393 1.00 96.25 91 ASP A N 1
ATOM 739 C CA . ASP A 1 91 ? -0.792 -10.238 -2.556 1.00 96.25 91 ASP A CA 1
ATOM 740 C C . ASP A 1 91 ? -2.125 -9.523 -2.275 1.00 96.25 91 ASP A C 1
ATOM 742 O O . ASP A 1 91 ? -2.413 -9.167 -1.136 1.00 96.25 91 ASP A O 1
ATOM 746 N N . HIS A 1 92 ? -2.980 -9.380 -3.298 1.00 98.00 92 HIS A N 1
ATOM 747 C CA . HIS A 1 92 ? -4.319 -8.790 -3.144 1.00 98.00 92 HIS A CA 1
ATOM 748 C C . HIS A 1 92 ? -5.224 -9.633 -2.240 1.00 98.00 92 HIS A C 1
ATOM 750 O O . HIS A 1 92 ? -5.909 -9.069 -1.393 1.00 98.00 92 HIS A O 1
ATOM 756 N N . ILE A 1 93 ? -5.184 -10.967 -2.355 1.00 98.25 93 ILE A N 1
ATOM 757 C CA . ILE A 1 93 ? -5.937 -11.868 -1.466 1.00 98.25 93 ILE A CA 1
ATOM 758 C C . ILE A 1 93 ? -5.536 -11.649 -0.004 1.00 98.25 93 ILE A C 1
ATOM 760 O O . ILE A 1 93 ? -6.418 -11.467 0.827 1.00 98.25 93 ILE A O 1
ATOM 764 N N . LYS A 1 94 ? -4.235 -11.577 0.306 1.00 98.00 94 LYS A N 1
ATOM 765 C CA . LYS A 1 94 ? -3.766 -11.327 1.680 1.00 98.00 94 LYS A CA 1
ATOM 766 C C . LYS A 1 94 ? -4.255 -9.994 2.234 1.00 98.00 94 LYS A C 1
ATOM 768 O O . LYS A 1 94 ? -4.710 -9.932 3.369 1.00 98.00 94 LYS A O 1
ATOM 773 N N . VAL A 1 95 ? -4.183 -8.930 1.434 1.00 98.19 95 VAL A N 1
ATOM 774 C CA . VAL A 1 95 ? -4.683 -7.608 1.845 1.00 98.19 95 VAL A CA 1
ATOM 775 C C . VAL A 1 95 ? -6.192 -7.632 2.059 1.00 98.19 95 VAL A C 1
ATOM 777 O O . VAL A 1 95 ? -6.679 -7.050 3.026 1.00 98.19 95 VAL A O 1
ATOM 780 N N . LYS A 1 96 ? -6.936 -8.330 1.200 1.00 98.44 96 LYS A N 1
ATOM 781 C CA . LYS A 1 96 ? -8.380 -8.493 1.351 1.00 98.44 96 LYS A CA 1
ATOM 782 C C . LYS A 1 96 ? -8.737 -9.265 2.626 1.00 98.44 96 LYS A C 1
ATOM 784 O O . LYS A 1 96 ? -9.608 -8.828 3.369 1.00 98.44 96 LYS A O 1
ATOM 789 N N . GLU A 1 97 ? -8.048 -10.367 2.910 1.00 98.38 97 GLU A N 1
ATOM 790 C CA . GLU A 1 97 ? -8.230 -11.144 4.143 1.00 98.38 97 GLU A CA 1
ATOM 791 C C . GLU A 1 97 ? -7.891 -10.311 5.388 1.00 98.38 97 GLU A C 1
ATOM 793 O O . GLU A 1 97 ? -8.653 -10.307 6.356 1.00 98.38 97 GLU A O 1
ATOM 798 N N . ALA A 1 98 ? -6.795 -9.547 5.351 1.00 98.44 98 ALA A N 1
ATOM 799 C CA . ALA A 1 98 ? -6.425 -8.623 6.420 1.00 98.44 98 ALA A CA 1
ATOM 800 C C . ALA A 1 98 ? -7.496 -7.544 6.642 1.00 98.44 98 ALA A C 1
ATOM 802 O O . ALA A 1 98 ? -7.865 -7.275 7.785 1.00 98.44 98 ALA A O 1
ATOM 803 N N . LEU A 1 99 ? -8.052 -6.974 5.567 1.00 98.31 99 LEU A N 1
ATOM 804 C CA . LEU A 1 99 ? -9.161 -6.023 5.637 1.00 98.31 99 LEU A CA 1
ATOM 805 C C . LEU A 1 99 ? -10.407 -6.642 6.285 1.00 98.31 99 LEU A C 1
ATOM 807 O O . LEU A 1 99 ? -10.970 -6.052 7.205 1.00 98.31 99 LEU A O 1
ATOM 811 N N . GLU A 1 100 ? -10.818 -7.832 5.847 1.00 98.19 100 GLU A N 1
ATOM 812 C CA . GLU A 1 100 ? -11.980 -8.539 6.400 1.00 98.19 100 GLU A CA 1
ATOM 813 C C . GLU A 1 100 ? -11.803 -8.886 7.887 1.00 98.19 100 GLU A C 1
ATOM 815 O O . GLU A 1 100 ? -12.773 -8.888 8.649 1.00 98.19 100 GLU A O 1
ATOM 820 N N . LEU A 1 101 ? -10.577 -9.195 8.319 1.00 97.88 101 LEU A N 1
ATOM 821 C CA . LEU A 1 101 ? -10.260 -9.425 9.728 1.00 97.88 101 LEU A CA 1
ATOM 822 C C . LEU A 1 101 ? -10.301 -8.124 10.531 1.00 97.88 101 LEU A C 1
ATOM 824 O O . LEU A 1 101 ? -10.960 -8.084 11.570 1.00 97.88 101 LEU A O 1
ATOM 828 N N . TRP A 1 102 ? -9.667 -7.061 10.034 1.00 97.56 102 TRP A N 1
ATOM 829 C CA . TRP A 1 102 ? -9.603 -5.766 10.714 1.00 97.56 102 TRP A CA 1
ATOM 830 C C . TRP A 1 102 ? -10.986 -5.130 10.887 1.00 97.56 102 TRP A C 1
ATOM 832 O O . TRP A 1 102 ? -11.314 -4.594 11.944 1.00 97.56 102 TRP A O 1
ATOM 842 N N . GLN A 1 103 ? -11.854 -5.262 9.881 1.00 97.25 103 GLN A N 1
ATOM 843 C CA . GLN A 1 103 ? -13.236 -4.774 9.931 1.00 97.25 103 GLN A CA 1
ATOM 844 C C . GLN A 1 103 ? -14.069 -5.398 11.059 1.00 97.25 103 GLN A C 1
ATOM 846 O O . GLN A 1 103 ? -15.027 -4.777 11.511 1.00 97.25 103 GLN A O 1
ATOM 851 N N . LYS A 1 104 ? -13.727 -6.603 11.535 1.00 97.44 104 LYS A N 1
ATOM 852 C CA . LYS A 1 104 ? -14.441 -7.252 12.651 1.00 97.44 104 LYS A CA 1
ATOM 853 C C . LYS A 1 104 ? -14.124 -6.614 14.000 1.00 97.44 104 LYS A C 1
ATOM 855 O O . LYS A 1 104 ? -14.912 -6.757 14.930 1.00 97.44 104 LYS A O 1
ATOM 860 N N . THR A 1 105 ? -12.967 -5.968 14.115 1.00 94.56 105 THR A N 1
ATOM 861 C CA . THR A 1 105 ? -12.479 -5.356 15.356 1.00 94.56 105 THR A CA 1
ATOM 862 C C . THR A 1 105 ? -12.538 -3.834 15.331 1.00 94.56 105 THR A C 1
ATOM 864 O O . THR A 1 105 ? -12.471 -3.219 16.391 1.00 94.56 105 THR A O 1
ATOM 867 N N . ALA A 1 106 ? -12.671 -3.222 14.153 1.00 94.25 106 ALA A N 1
ATOM 868 C CA . ALA A 1 106 ? -12.763 -1.777 14.004 1.00 94.25 106 ALA A CA 1
ATOM 869 C C . ALA A 1 106 ? -14.037 -1.221 14.665 1.00 94.25 106 ALA A C 1
ATOM 871 O O . ALA A 1 106 ? -15.154 -1.645 14.366 1.00 94.25 106 ALA A O 1
ATOM 872 N N . THR A 1 107 ? -13.867 -0.246 15.558 1.00 94.94 107 THR A N 1
ATOM 873 C CA . THR A 1 107 ? -14.962 0.408 16.301 1.00 94.94 107 THR A CA 1
ATOM 874 C C . THR A 1 107 ? -15.198 1.858 15.881 1.00 94.94 107 THR A C 1
ATOM 876 O O . THR A 1 107 ? -16.248 2.422 16.189 1.00 94.94 107 THR A O 1
ATOM 879 N N . ILE A 1 108 ? -14.246 2.454 15.162 1.00 94.19 108 ILE A N 1
ATOM 880 C CA . ILE A 1 108 ? -14.271 3.838 14.678 1.00 94.19 108 ILE A CA 1
ATOM 881 C C . ILE A 1 108 ? -14.114 3.854 13.145 1.00 94.19 108 ILE A C 1
ATOM 883 O O . ILE A 1 108 ? -13.581 2.900 12.571 1.00 94.19 108 ILE A O 1
ATOM 887 N N . PRO A 1 109 ? -14.620 4.885 12.442 1.00 95.00 109 PRO A N 1
ATOM 888 C CA . PRO A 1 109 ? -14.607 4.918 10.980 1.00 95.00 109 PRO A CA 1
AT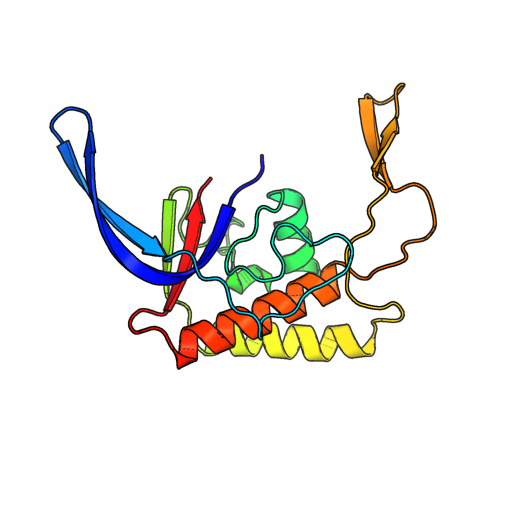OM 889 C C . PRO A 1 109 ? -13.187 5.065 10.402 1.00 95.00 109 PRO A C 1
ATOM 891 O O . PRO A 1 109 ? -12.313 5.621 11.066 1.00 95.00 109 PRO A O 1
ATOM 894 N N . PRO A 1 110 ? -12.950 4.643 9.145 1.00 94.75 110 PRO A N 1
ATOM 895 C CA . PRO A 1 110 ? -11.654 4.820 8.500 1.00 94.75 110 PRO A CA 1
ATOM 896 C C . PRO A 1 110 ? -11.338 6.297 8.243 1.00 94.75 110 PRO A C 1
ATOM 898 O O . PRO A 1 110 ? -12.178 7.043 7.732 1.00 94.75 110 PRO A O 1
ATOM 901 N N . GLY A 1 111 ? -10.103 6.697 8.529 1.00 92.50 111 GLY A N 1
ATOM 902 C CA . GLY A 1 111 ? -9.573 8.023 8.215 1.00 92.50 111 GLY A CA 1
ATOM 903 C C . GLY A 1 111 ? -8.287 8.332 8.960 1.00 92.50 111 GLY A C 1
ATOM 904 O O . GLY A 1 111 ? -7.673 7.439 9.536 1.00 92.50 111 GLY A O 1
ATOM 905 N N . PHE A 1 112 ? -7.887 9.595 8.937 1.00 88.50 112 PHE A N 1
ATOM 906 C CA . PHE A 1 112 ? -6.676 10.083 9.577 1.00 88.50 112 PHE A CA 1
ATOM 907 C C . PHE A 1 112 ? -7.035 11.274 10.463 1.00 88.50 112 PHE A C 1
ATOM 909 O O . PHE A 1 112 ? -7.869 12.102 10.097 1.00 88.50 112 PHE A O 1
ATOM 916 N N . ASP A 1 113 ? -6.443 11.321 11.653 1.00 86.00 113 ASP A N 1
ATOM 917 C CA . ASP A 1 113 ? -6.623 12.438 12.571 1.00 86.00 113 ASP A CA 1
ATOM 918 C C . ASP A 1 113 ? -5.724 13.614 12.152 1.00 86.00 113 ASP A C 1
ATOM 920 O O . ASP A 1 113 ? -4.539 13.447 11.871 1.00 86.00 113 ASP A O 1
ATOM 924 N N . ASP A 1 114 ? -6.300 14.818 12.112 1.00 70.12 114 ASP A N 1
ATOM 925 C CA . ASP A 1 114 ? -5.623 16.039 11.641 1.00 70.12 114 ASP A CA 1
ATOM 926 C C . ASP A 1 114 ? -4.749 16.710 12.723 1.00 70.12 114 ASP A C 1
ATOM 928 O O . ASP A 1 114 ? -4.092 17.721 12.466 1.00 70.12 114 ASP A O 1
ATOM 932 N N . SER A 1 115 ? -4.763 16.199 13.958 1.00 61.72 115 SER A N 1
ATOM 933 C CA . SER A 1 115 ? -4.204 16.875 15.134 1.00 61.72 115 SER A CA 1
ATOM 934 C C . SER A 1 115 ? -2.896 16.248 15.606 1.00 61.72 115 SER A C 1
ATOM 936 O O . SER A 1 115 ? -2.854 15.552 16.621 1.00 61.72 115 SER A O 1
ATOM 938 N N . LEU A 1 116 ? -1.812 16.537 14.889 1.00 65.31 116 LEU A N 1
ATOM 939 C CA . LEU A 1 116 ? -0.476 16.433 15.467 1.00 65.31 116 LEU A CA 1
ATOM 940 C C . LEU A 1 116 ? -0.201 17.715 16.265 1.00 65.31 116 LEU A C 1
ATOM 942 O O . LEU A 1 116 ? -0.131 18.804 15.696 1.00 65.31 116 LEU A O 1
ATOM 946 N N . THR A 1 117 ? -0.030 17.586 17.577 1.00 66.06 117 THR A N 1
ATOM 947 C CA . THR A 1 117 ? 0.449 18.652 18.462 1.00 66.06 117 THR A CA 1
ATOM 948 C C . THR A 1 117 ? 1.969 18.545 18.573 1.00 66.06 117 THR A C 1
ATOM 950 O O . THR A 1 117 ? 2.519 17.459 18.752 1.00 66.06 117 THR A O 1
ATOM 953 N N . PHE A 1 118 ? 2.687 19.662 18.458 1.00 71.62 118 PHE A N 1
ATOM 954 C CA . PHE A 1 118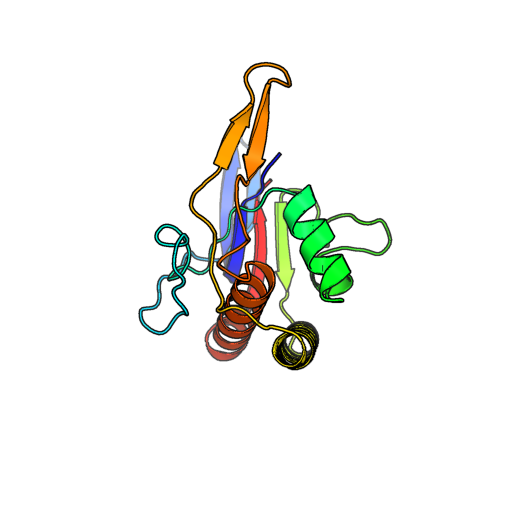 ? 4.133 19.681 18.681 1.00 71.62 118 PHE A CA 1
ATOM 955 C C . PHE A 1 118 ? 4.429 19.842 20.175 1.00 71.62 118 PHE A C 1
ATOM 957 O O . PHE A 1 118 ? 3.996 20.809 20.796 1.00 71.62 118 PHE A O 1
ATOM 964 N N . ASN A 1 119 ? 5.172 18.904 20.758 1.00 74.75 119 ASN A N 1
ATOM 965 C CA . ASN A 1 119 ? 5.695 19.023 22.113 1.00 74.75 119 ASN A CA 1
ATOM 966 C C . ASN A 1 119 ? 7.011 19.815 22.082 1.00 74.75 119 ASN A C 1
ATOM 968 O O . ASN A 1 119 ? 8.012 19.332 21.550 1.00 74.75 119 ASN A O 1
ATOM 972 N N . GLU A 1 120 ? 7.019 21.020 22.659 1.00 80.31 120 GLU A N 1
ATOM 973 C CA . GLU A 1 120 ? 8.208 21.885 22.688 1.00 80.31 120 GLU A CA 1
ATOM 974 C C . GLU A 1 120 ? 9.348 21.329 23.561 1.00 80.31 120 GLU A C 1
ATOM 976 O O . GLU A 1 120 ? 10.515 21.569 23.252 1.00 80.31 120 GLU A O 1
ATOM 981 N N . GLU A 1 121 ? 9.041 20.557 24.609 1.00 81.62 121 GLU A N 1
ATOM 982 C CA . GLU A 1 121 ? 10.034 20.003 25.541 1.00 81.62 121 GLU A CA 1
ATOM 983 C C . GLU A 1 121 ? 10.772 18.799 24.948 1.00 81.62 121 GLU A C 1
ATOM 985 O O . GLU A 1 121 ? 11.993 18.689 25.066 1.00 81.62 121 GLU A O 1
ATOM 990 N N . THR A 1 122 ? 10.043 17.892 24.294 1.00 82.38 122 THR A N 1
ATOM 991 C CA . THR A 1 122 ? 10.630 16.696 23.667 1.00 82.38 122 THR A CA 1
ATOM 992 C C . THR A 1 122 ? 11.028 16.928 22.211 1.00 82.38 122 THR A C 1
ATOM 994 O O . THR A 1 122 ? 11.696 16.078 21.622 1.00 82.38 122 THR A O 1
ATOM 997 N N . GLN A 1 123 ? 10.634 18.068 21.632 1.00 74.88 123 GLN A N 1
ATOM 998 C CA . GLN A 1 123 ? 10.740 18.383 20.204 1.00 74.88 123 GLN A CA 1
ATOM 999 C C . GLN A 1 123 ? 10.126 17.302 19.300 1.00 74.88 123 GLN A C 1
ATOM 1001 O O . GLN A 1 123 ? 10.634 17.012 18.213 1.00 74.88 123 GLN A O 1
ATOM 1006 N N . GLN A 1 124 ? 9.036 16.681 19.752 1.00 69.25 124 GLN A N 1
ATOM 1007 C CA . GLN A 1 124 ? 8.346 15.609 19.037 1.00 69.25 124 GLN A CA 1
ATOM 1008 C C . GLN A 1 124 ? 6.889 15.974 18.777 1.00 69.25 124 GLN A C 1
ATOM 1010 O O . GLN A 1 124 ? 6.222 16.574 19.612 1.00 69.25 124 GLN A O 1
ATOM 1015 N N . TRP A 1 125 ? 6.381 15.574 17.615 1.00 70.25 125 TRP A N 1
ATOM 1016 C CA . TRP A 1 125 ? 4.952 15.625 17.329 1.00 70.25 125 TRP A CA 1
ATOM 1017 C C . TRP A 1 125 ? 4.258 14.439 17.999 1.00 70.25 125 TRP A C 1
ATOM 1019 O O . TRP A 1 125 ? 4.752 13.314 17.910 1.00 70.25 125 TRP A O 1
ATOM 1029 N N . TYR A 1 126 ? 3.128 14.686 18.651 1.00 66.44 126 TYR A N 1
ATOM 1030 C CA . TYR A 1 126 ? 2.287 13.666 19.267 1.00 66.44 126 TYR A CA 1
ATOM 1031 C C . TYR A 1 126 ? 0.818 13.928 18.940 1.00 66.44 126 TYR A C 1
ATOM 1033 O O . TYR A 1 126 ? 0.424 15.055 18.654 1.00 66.44 126 TYR A O 1
ATOM 1041 N N . GLU A 1 127 ? 0.009 12.878 18.959 1.00 67.06 127 GLU A N 1
ATOM 1042 C CA . GLU A 1 127 ? -1.437 12.994 18.796 1.00 67.06 127 GLU A CA 1
ATOM 1043 C C . GLU A 1 127 ? -2.051 13.329 20.158 1.00 67.06 127 GLU A C 1
ATOM 1045 O O . GLU A 1 127 ? -1.851 12.609 21.139 1.00 67.06 127 GLU A O 1
ATOM 1050 N N . GLU A 1 128 ? -2.759 14.453 20.240 1.00 64.38 128 GLU A N 1
ATOM 1051 C CA . GLU A 1 128 ? -3.441 14.883 21.458 1.00 64.38 128 GLU A CA 1
ATOM 1052 C C . GLU A 1 128 ? -4.946 14.613 21.333 1.00 64.38 128 GLU A C 1
ATOM 1054 O O . GLU A 1 128 ? -5.623 15.171 20.468 1.00 64.38 128 GLU A O 1
ATOM 1059 N N . GLY A 1 129 ? -5.478 13.756 22.210 1.00 68.19 129 GLY A N 1
ATOM 1060 C CA . GLY A 1 129 ? -6.905 13.433 22.287 1.00 68.19 129 GLY A CA 1
ATOM 1061 C C . GLY A 1 129 ? -7.238 11.965 22.012 1.00 68.19 129 GLY A C 1
ATOM 1062 O O . GLY A 1 129 ? -6.363 11.124 21.829 1.00 68.19 129 GLY A O 1
ATOM 1063 N N . GLU A 1 130 ? -8.534 11.651 22.032 1.00 77.19 130 GLU A N 1
ATOM 1064 C CA . GLU A 1 130 ? -9.037 10.334 21.633 1.00 77.19 130 GLU A CA 1
ATOM 1065 C C . GLU A 1 130 ? -8.960 10.182 20.108 1.00 77.19 130 GLU A C 1
ATOM 1067 O O . GLU A 1 130 ? -9.407 11.070 19.376 1.00 77.19 130 GLU A O 1
ATOM 1072 N N . GLN A 1 131 ? -8.426 9.048 19.647 1.00 83.62 131 GLN A N 1
ATOM 1073 C CA . GLN A 1 131 ? -8.358 8.684 18.232 1.00 83.62 131 GLN A CA 1
ATOM 1074 C C . GLN A 1 131 ? -9.771 8.654 17.629 1.00 83.62 131 GLN A C 1
ATOM 1076 O O . GLN A 1 131 ? -10.625 7.880 18.074 1.00 83.62 131 GLN A O 1
AT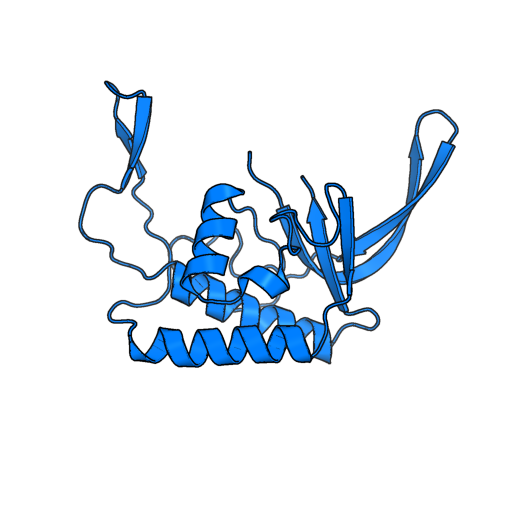OM 1081 N N . LYS A 1 132 ? -10.034 9.489 16.615 1.00 89.94 132 LYS A N 1
ATOM 1082 C CA . LYS A 1 132 ? -11.377 9.603 16.005 1.00 89.94 132 LYS A CA 1
ATOM 1083 C C . LYS A 1 132 ? -11.513 8.740 14.763 1.00 89.94 132 LYS A C 1
ATOM 1085 O O . LYS A 1 132 ? -12.638 8.392 14.391 1.00 89.94 132 LYS A O 1
ATOM 1090 N N . TYR A 1 133 ? -10.389 8.405 14.132 1.00 92.06 133 TYR A N 1
ATOM 1091 C CA . TYR A 1 133 ? -10.356 7.639 12.898 1.00 92.06 133 TYR A CA 1
ATOM 1092 C C . TYR A 1 133 ? -9.383 6.462 12.947 1.00 92.06 133 TYR A C 1
ATOM 1094 O O . TYR A 1 133 ? -8.287 6.539 13.500 1.00 92.06 133 TYR A O 1
ATOM 1102 N N . ASP A 1 134 ? -9.770 5.359 12.312 1.00 93.75 134 ASP A N 1
ATOM 1103 C CA . ASP A 1 134 ? -8.920 4.187 12.140 1.00 93.75 134 ASP A CA 1
ATOM 1104 C C . ASP A 1 134 ? -8.075 4.337 10.865 1.00 93.75 134 ASP A C 1
ATOM 1106 O O . ASP A 1 134 ? -8.521 4.062 9.741 1.00 93.75 134 ASP A O 1
ATOM 1110 N N . TYR A 1 135 ? -6.826 4.773 11.039 1.00 91.19 135 TYR A N 1
ATOM 1111 C CA . TYR A 1 135 ? -5.874 4.919 9.938 1.00 91.19 135 TYR A CA 1
ATOM 1112 C C . TYR A 1 135 ? -5.429 3.573 9.358 1.00 91.19 135 TYR A C 1
ATOM 1114 O O . TYR A 1 135 ? -4.986 3.519 8.207 1.00 91.19 135 TYR A O 1
ATOM 1122 N N . GLN A 1 136 ? -5.527 2.479 10.119 1.00 94.56 136 GLN A N 1
ATOM 1123 C CA . GLN A 1 136 ? -5.176 1.146 9.633 1.00 94.56 136 GLN A CA 1
ATOM 1124 C C . GLN A 1 136 ? -6.258 0.636 8.694 1.00 94.56 136 GLN A C 1
ATOM 1126 O O . GLN A 1 136 ? -5.955 0.210 7.577 1.00 94.56 136 GLN A O 1
ATOM 1131 N N . LEU A 1 137 ? -7.521 0.789 9.091 1.00 96.06 137 LEU A N 1
ATOM 1132 C CA . LEU A 1 137 ? -8.664 0.477 8.246 1.00 96.06 137 LEU A CA 1
ATOM 1133 C C . LEU A 1 137 ? -8.642 1.310 6.956 1.00 96.06 137 LEU A C 1
ATOM 1135 O O . LEU A 1 137 ? -8.833 0.757 5.873 1.00 96.06 137 LEU A O 1
ATOM 1139 N N . ALA A 1 138 ? -8.339 2.611 7.037 1.00 94.56 138 ALA A N 1
ATOM 1140 C CA . ALA A 1 138 ? -8.201 3.462 5.852 1.00 94.56 138 ALA A CA 1
ATOM 1141 C C . ALA A 1 138 ? -7.105 2.963 4.895 1.00 94.56 138 ALA A C 1
ATOM 1143 O O . ALA A 1 138 ? -7.328 2.858 3.685 1.00 94.56 138 ALA A O 1
ATOM 1144 N N . ARG A 1 139 ? -5.927 2.604 5.425 1.00 94.44 139 ARG A N 1
ATOM 1145 C CA . ARG A 1 139 ? -4.819 2.057 4.624 1.00 94.44 139 ARG A CA 1
ATOM 1146 C C . ARG A 1 139 ? -5.177 0.718 3.982 1.00 94.44 139 ARG A C 1
ATOM 1148 O O . ARG A 1 139 ? -4.877 0.538 2.806 1.00 94.44 139 ARG A O 1
ATOM 1155 N N . LEU A 1 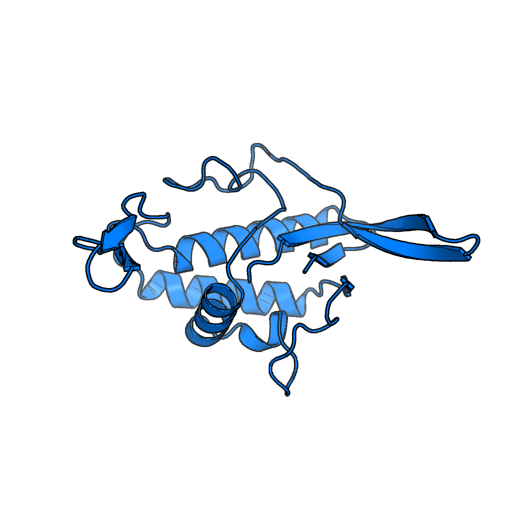140 ? -5.840 -0.189 4.703 1.00 97.06 140 LEU A N 1
ATOM 1156 C CA . LEU A 1 140 ? -6.278 -1.482 4.163 1.00 97.06 140 LEU A CA 1
ATOM 1157 C C . LEU A 1 140 ? -7.316 -1.318 3.048 1.00 97.06 140 LEU A C 1
ATOM 1159 O O . LEU A 1 140 ? -7.170 -1.941 2.000 1.00 97.06 140 LEU A O 1
ATOM 1163 N N . ILE A 1 141 ? -8.313 -0.444 3.228 1.00 96.56 141 ILE A N 1
ATOM 1164 C CA . ILE A 1 141 ? -9.312 -0.147 2.187 1.00 96.56 141 ILE A CA 1
ATOM 1165 C C . ILE A 1 141 ? -8.630 0.443 0.947 1.00 96.56 141 ILE A C 1
ATOM 1167 O O . ILE A 1 141 ? -8.922 0.039 -0.177 1.00 96.56 141 ILE A O 1
ATOM 1171 N N . TRP A 1 142 ? -7.699 1.383 1.137 1.00 96.00 142 TRP A N 1
ATOM 1172 C CA . TRP A 1 142 ? -6.948 1.972 0.030 1.00 96.00 142 TRP A CA 1
ATOM 1173 C C . TRP A 1 142 ? -6.114 0.924 -0.719 1.00 96.00 142 TRP A C 1
ATOM 1175 O O . TRP A 1 142 ? -6.119 0.902 -1.950 1.00 96.00 142 TRP A O 1
ATOM 1185 N N . LEU A 1 143 ? -5.424 0.041 0.011 1.00 96.69 143 LEU A N 1
ATOM 1186 C CA . LEU A 1 143 ? -4.614 -1.025 -0.574 1.00 96.69 143 LEU A CA 1
ATOM 1187 C C . LEU A 1 143 ? -5.461 -2.028 -1.350 1.00 96.69 143 LEU A C 1
ATOM 1189 O O . LEU A 1 143 ? -5.134 -2.332 -2.494 1.00 96.69 143 LEU A O 1
ATOM 1193 N N . GLU A 1 144 ? -6.546 -2.518 -0.752 1.00 97.56 144 GLU A N 1
ATOM 1194 C CA . GLU A 1 144 ? -7.447 -3.477 -1.392 1.00 97.56 144 GLU A CA 1
ATOM 1195 C C . GLU A 1 144 ? -7.970 -2.918 -2.719 1.00 97.56 144 GLU A C 1
ATOM 1197 O O . GLU A 1 144 ? -7.852 -3.583 -3.754 1.00 97.56 144 GLU A O 1
ATOM 1202 N N . TRP A 1 145 ? -8.425 -1.661 -2.708 1.00 97.31 145 TRP A N 1
ATOM 1203 C CA . TRP A 1 145 ? -8.972 -1.010 -3.890 1.00 97.31 145 TRP A CA 1
AT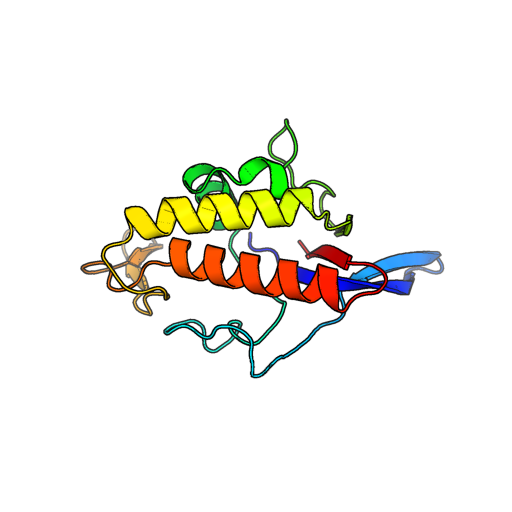OM 1204 C C . TRP A 1 145 ? -7.923 -0.840 -4.993 1.00 97.31 145 TRP A C 1
ATOM 1206 O O . TRP A 1 145 ? -8.153 -1.261 -6.127 1.00 97.31 145 TRP A O 1
ATOM 1216 N N . TRP A 1 146 ? -6.750 -0.267 -4.689 1.00 97.50 146 TRP A N 1
ATOM 1217 C CA . TRP A 1 146 ? -5.728 -0.001 -5.712 1.00 97.50 146 TRP A CA 1
ATOM 1218 C C . TRP A 1 146 ? -5.052 -1.269 -6.225 1.00 97.50 146 TRP A C 1
ATOM 1220 O O . TRP A 1 146 ? -4.720 -1.341 -7.410 1.00 97.50 146 TRP A O 1
ATOM 1230 N N . MET A 1 147 ? -4.887 -2.293 -5.384 1.00 97.88 147 MET A N 1
ATOM 1231 C CA . MET A 1 147 ? -4.372 -3.589 -5.831 1.00 97.88 147 MET A CA 1
ATOM 1232 C C . MET A 1 147 ? -5.380 -4.294 -6.740 1.00 97.88 147 MET A C 1
ATOM 1234 O O . MET A 1 147 ? -5.002 -4.780 -7.808 1.00 97.88 147 MET A O 1
ATOM 1238 N N . GLY A 1 148 ? -6.663 -4.300 -6.368 1.00 98.19 148 GLY A N 1
ATOM 1239 C CA . GLY A 1 148 ? -7.731 -4.841 -7.206 1.00 98.19 148 GLY A CA 1
ATOM 1240 C C . GLY A 1 148 ? -7.866 -4.087 -8.531 1.00 98.19 148 GLY A C 1
ATOM 1241 O O . GLY A 1 148 ? -7.970 -4.705 -9.594 1.00 98.19 148 GLY A O 1
ATOM 1242 N N . TRP A 1 149 ? -7.795 -2.754 -8.490 1.00 98.06 149 TRP A N 1
ATOM 1243 C CA . TRP A 1 149 ? -7.804 -1.903 -9.676 1.00 98.06 149 TRP A CA 1
ATOM 1244 C C . TRP A 1 149 ? -6.618 -2.207 -10.593 1.00 98.06 149 TRP A C 1
ATOM 1246 O O . TRP A 1 149 ? -6.821 -2.428 -11.788 1.00 98.06 149 TRP A O 1
ATOM 1256 N N . ALA A 1 150 ? -5.399 -2.284 -10.055 1.00 98.19 150 ALA A N 1
ATOM 1257 C CA . ALA A 1 150 ? -4.207 -2.537 -10.856 1.00 98.19 150 ALA A CA 1
ATOM 1258 C C . ALA A 1 150 ? -4.254 -3.920 -11.519 1.00 98.19 150 ALA A C 1
ATOM 1260 O O . ALA A 1 150 ? -4.035 -4.039 -12.721 1.00 98.19 150 ALA A O 1
ATOM 1261 N N . LEU A 1 151 ? -4.634 -4.963 -10.774 1.00 98.38 151 LEU A N 1
ATOM 1262 C CA . LEU A 1 151 ? -4.769 -6.323 -11.312 1.00 98.38 151 LEU A CA 1
ATOM 1263 C C . LEU A 1 151 ? -5.828 -6.447 -12.417 1.00 98.38 151 LEU A C 1
ATOM 1265 O O . LEU A 1 151 ? -5.757 -7.374 -13.224 1.00 98.38 151 LEU A O 1
ATOM 1269 N N . LYS A 1 152 ? -6.826 -5.559 -12.433 1.00 98.12 152 LYS A N 1
ATOM 1270 C CA . LYS A 1 152 ? -7.907 -5.561 -13.424 1.00 98.12 152 LYS A CA 1
ATOM 1271 C C . LYS A 1 152 ? -7.590 -4.713 -14.657 1.00 98.12 152 LYS A C 1
ATOM 1273 O O . LYS A 1 152 ? -8.023 -5.073 -15.747 1.00 98.12 152 LYS A O 1
ATOM 1278 N N . ASN A 1 153 ? -6.909 -3.583 -14.478 1.00 98.00 153 ASN A N 1
ATOM 1279 C CA . ASN A 1 153 ? -6.802 -2.544 -15.507 1.00 98.00 153 ASN A CA 1
ATOM 1280 C C . ASN A 1 153 ? -5.386 -2.374 -16.074 1.00 98.00 153 ASN A C 1
ATOM 1282 O O . ASN A 1 153 ? -5.236 -1.737 -17.113 1.00 98.00 153 ASN A O 1
ATOM 1286 N N . CYS A 1 154 ? -4.353 -2.903 -15.416 1.00 97.94 154 CYS A N 1
ATOM 1287 C CA . CYS A 1 154 ? -2.967 -2.724 -15.840 1.00 97.94 154 CYS A CA 1
ATOM 1288 C C . CYS A 1 154 ? -2.453 -3.928 -16.632 1.00 97.94 154 CYS A C 1
ATOM 1290 O O . CYS A 1 154 ? -2.724 -5.076 -16.286 1.00 97.94 154 CYS A O 1
ATOM 1292 N N . GLU A 1 155 ? -1.646 -3.655 -17.656 1.00 97.75 155 GLU A N 1
ATOM 1293 C CA . GLU A 1 155 ? -0.936 -4.686 -18.416 1.00 97.75 155 GLU A CA 1
ATOM 1294 C C . GLU A 1 155 ? 0.207 -5.284 -17.586 1.00 97.75 155 GLU A C 1
ATOM 1296 O O . GLU A 1 155 ? 0.374 -6.501 -17.531 1.00 97.75 155 GLU A O 1
ATOM 1301 N N . THR A 1 156 ? 0.951 -4.427 -16.879 1.00 96.88 156 THR A N 1
ATOM 1302 C CA . THR A 1 156 ? 2.038 -4.825 -15.975 1.00 96.88 156 THR A CA 1
ATOM 1303 C C . THR A 1 156 ? 1.748 -4.301 -14.565 1.00 96.88 156 THR A C 1
ATOM 1305 O O . THR A 1 156 ? 2.277 -3.261 -14.172 1.00 96.88 156 THR A O 1
ATOM 1308 N N . PRO A 1 157 ? 0.877 -4.967 -13.783 1.00 97.81 157 PRO A N 1
ATOM 1309 C CA . PRO A 1 157 ? 0.519 -4.510 -12.445 1.00 97.81 157 PRO A CA 1
ATOM 1310 C C . PRO A 1 157 ? 1.715 -4.621 -11.490 1.00 97.81 157 PRO A C 1
ATOM 1312 O O . PRO A 1 157 ? 2.332 -5.683 -11.357 1.00 97.81 157 PRO A O 1
ATOM 1315 N N . ALA A 1 158 ? 2.033 -3.531 -10.798 1.00 96.19 158 ALA A N 1
ATOM 1316 C CA . ALA A 1 158 ? 3.188 -3.453 -9.917 1.00 96.19 158 ALA A CA 1
ATOM 1317 C C . ALA A 1 158 ? 2.988 -2.506 -8.728 1.00 96.19 158 ALA A C 1
ATOM 1319 O O . ALA A 1 158 ? 2.101 -1.650 -8.723 1.00 96.19 158 ALA A O 1
ATOM 1320 N N . ILE A 1 159 ? 3.865 -2.667 -7.739 1.00 94.50 159 ILE A N 1
ATOM 1321 C CA . ILE A 1 159 ? 4.089 -1.742 -6.631 1.00 94.50 159 ILE A CA 1
ATOM 1322 C C . ILE A 1 159 ? 5.467 -1.111 -6.827 1.00 94.50 159 ILE A C 1
ATOM 1324 O O . ILE A 1 159 ? 6.462 -1.829 -6.886 1.00 94.50 159 ILE A O 1
ATOM 1328 N N . GLU A 1 160 ? 5.538 0.210 -6.921 1.00 92.94 160 GLU A N 1
ATOM 1329 C CA . GLU A 1 160 ? 6.794 0.959 -7.017 1.00 92.94 160 GLU A CA 1
ATOM 1330 C C . GLU A 1 160 ? 7.158 1.568 -5.666 1.00 92.94 160 GLU A C 1
ATOM 1332 O O . GLU A 1 160 ? 6.288 2.154 -5.024 1.00 92.94 160 GLU A O 1
ATOM 1337 N N . TYR A 1 161 ? 8.433 1.505 -5.278 1.00 87.31 161 TYR A N 1
ATOM 1338 C CA . TYR A 1 161 ? 8.976 2.226 -4.122 1.00 87.31 161 TYR A CA 1
ATOM 1339 C C . TYR A 1 161 ? 9.998 3.277 -4.566 1.00 87.31 161 TYR A C 1
ATOM 1341 O O . TYR A 1 161 ? 10.909 2.986 -5.344 1.00 87.31 161 TYR A O 1
ATOM 1349 N N . ILE A 1 162 ? 9.858 4.488 -4.028 1.00 83.44 162 ILE A N 1
ATOM 1350 C CA . ILE A 1 162 ? 10.740 5.634 -4.254 1.00 83.44 162 ILE A CA 1
ATOM 1351 C C . ILE A 1 162 ? 11.179 6.157 -2.885 1.00 83.44 162 ILE A C 1
ATOM 1353 O O . ILE A 1 162 ? 10.394 6.800 -2.180 1.00 83.44 162 ILE A O 1
ATOM 1357 N N . VAL A 1 163 ? 12.423 5.855 -2.509 1.00 70.94 163 VAL A N 1
ATOM 1358 C CA . VAL A 1 163 ? 13.038 6.242 -1.225 1.00 70.94 163 VAL A CA 1
ATOM 1359 C C . VAL A 1 163 ? 14.019 7.399 -1.395 1.00 70.94 163 VAL A C 1
ATOM 1361 O O . VAL A 1 163 ? 14.876 7.345 -2.314 1.00 70.94 163 VAL A O 1
#

pLDDT: mean 88.77, std 10.06, range [59.78, 98.44]

Sequence (163 aa):
MGYTFKIGNAVPKIYEENDYMFLRFEVEPVVSEDAPAFKGDEATGKTNIRRPSYINWHEFCKETGILDVFFDDRGNLRFGKYGCVMLRKSDHIKVKEALELWQKTATIPPGFDDSLTFNEETQQWYEEGEQKYDYQLARLIWLEWWMGWALKNCETPAIEYIV

Secondary structure (DSSP, 8-state):
-B-EEEEEEEEEEEEEETTEEEEEEEEPP-B-TTS---BT-TTTTTBSEE--BHHHHHHHHHHTT-HHHHB-TTSSBTTTTEEEEEPPHHHHHHHHHHHHHHHHH--S-BB----EEEETTTTEEEE-S---SBHHHHHHHHHHHHHHHHHHH-SSEEEEEE-

Radius of gyration: 16.92 Å; chains: 1; bounding box: 42×36×46 Å

Foldseek 3Di:
DKKKKFWAAWDWDWDADPNDIDIAIDHDKDFDPPFDDAPVQPPPRRIRMDIDRLVVVCVLCVVLVLQVLQADPVRAGPVHAWHKDFQDPVSLVSLVVSLVVVVVVDPAAAHDDPDFDQDPVVRDTDHPDDDRHDPSNSVSSNCNVSSVVRVVPYPGIIMTIHD